Protein AF-A0A931PQI3-F1 (afdb_monomer_lite)

Secondary structure (DSSP, 8-state):
-PPP----------S--HHHHHHHHHHHHHHHHHHHHHHHHTTPPSSHHHHHHHHHHHHHHHHHHHHHHHHHHHHHHHHTTS--

Sequence (84 aa):
MKKAIVTTVGTTLQPTNDFLERSFGELREECTQVLELLTQLRNLPEGDERDTFEGKLYASLSHLQLEAKDILKEWDRLTDRLPD

Structure (mmCIF, N/CA/C/O backbone):
data_AF-A0A931PQI3-F1
#
_entry.id   AF-A0A931PQI3-F1
#
loop_
_atom_site.group_PDB
_atom_site.id
_atom_site.type_symbol
_atom_site.label_atom_id
_atom_site.label_alt_id
_atom_site.label_comp_id
_atom_site.label_asym_id
_atom_site.label_entity_id
_atom_site.label_seq_id
_atom_site.pdbx_PDB_ins_code
_atom_site.Cartn_x
_atom_site.Cartn_y
_atom_site.Cartn_z
_atom_site.occupancy
_atom_site.B_iso_or_equiv
_atom_site.auth_seq_id
_atom_site.auth_comp_id
_atom_site.auth_asym_id
_atom_site.auth_atom_id
_atom_site.pdbx_PDB_model_num
ATOM 1 N N . MET A 1 1 ? 32.452 -2.079 -49.497 1.00 39.16 1 MET A N 1
ATOM 2 C CA . MET A 1 1 ? 31.332 -2.122 -48.529 1.00 39.16 1 MET A CA 1
ATOM 3 C C . MET A 1 1 ? 31.828 -2.831 -47.276 1.00 39.16 1 MET A C 1
ATOM 5 O O . MET A 1 1 ? 32.176 -4.000 -47.366 1.00 39.16 1 MET A O 1
ATOM 9 N N . LYS A 1 2 ? 31.981 -2.125 -46.149 1.00 38.00 2 LYS A N 1
ATOM 10 C CA . LYS A 1 2 ? 32.396 -2.733 -44.875 1.00 38.00 2 LYS A CA 1
ATOM 11 C C . LYS A 1 2 ? 31.137 -3.228 -44.159 1.00 38.00 2 LYS A C 1
ATOM 13 O O . LYS A 1 2 ? 30.263 -2.422 -43.861 1.00 38.00 2 LYS A O 1
ATOM 18 N N . LYS A 1 3 ? 31.025 -4.544 -43.948 1.00 38.53 3 LYS A N 1
ATOM 19 C CA . LYS A 1 3 ? 29.973 -5.151 -43.120 1.00 38.53 3 LYS A CA 1
ATOM 20 C C . LYS A 1 3 ? 30.145 -4.645 -41.688 1.00 38.53 3 LYS A C 1
ATOM 22 O O . LYS A 1 3 ? 31.215 -4.824 -41.111 1.00 38.53 3 LYS A O 1
ATOM 27 N N . ALA A 1 4 ? 29.110 -4.016 -41.141 1.00 38.88 4 ALA A N 1
ATOM 28 C CA . ALA A 1 4 ? 29.039 -3.746 -39.715 1.00 38.88 4 ALA A CA 1
ATOM 29 C C . ALA A 1 4 ? 28.930 -5.091 -38.986 1.00 38.88 4 ALA A C 1
ATOM 31 O O . ALA A 1 4 ? 28.011 -5.870 -39.240 1.00 38.88 4 ALA A O 1
ATOM 32 N N . ILE A 1 5 ? 29.906 -5.380 -38.131 1.00 43.12 5 ILE A N 1
ATOM 33 C CA . ILE A 1 5 ? 29.818 -6.462 -37.158 1.00 43.12 5 ILE A CA 1
ATOM 34 C C . ILE A 1 5 ? 28.980 -5.888 -36.019 1.00 43.12 5 ILE A C 1
ATOM 36 O O . ILE A 1 5 ? 29.450 -5.026 -35.279 1.00 43.12 5 ILE A O 1
ATOM 40 N N . VAL A 1 6 ? 27.717 -6.302 -35.935 1.00 40.44 6 VAL A N 1
ATOM 41 C CA . VAL A 1 6 ? 26.894 -6.042 -34.754 1.00 40.44 6 VAL A CA 1
ATOM 42 C C . VAL A 1 6 ? 27.363 -7.030 -33.700 1.00 40.44 6 VAL A C 1
ATOM 44 O O . VAL A 1 6 ? 26.967 -8.192 -33.693 1.00 40.44 6 VAL A O 1
ATOM 47 N N . THR A 1 7 ? 28.297 -6.589 -32.866 1.00 37.59 7 THR A N 1
ATOM 48 C CA . THR A 1 7 ? 28.689 -7.335 -31.678 1.00 37.59 7 THR A CA 1
ATOM 49 C C . THR A 1 7 ? 27.558 -7.178 -30.670 1.00 37.59 7 THR A C 1
ATOM 51 O O . THR A 1 7 ? 27.473 -6.160 -29.985 1.00 37.59 7 THR A O 1
ATOM 54 N N . THR A 1 8 ? 26.665 -8.163 -30.593 1.00 49.81 8 THR A N 1
ATOM 55 C CA . THR A 1 8 ? 25.727 -8.324 -29.478 1.00 49.81 8 THR A CA 1
ATOM 56 C C . THR A 1 8 ? 26.551 -8.690 -28.245 1.00 49.81 8 THR A C 1
ATOM 58 O O . THR A 1 8 ? 26.738 -9.854 -27.903 1.00 49.81 8 THR A O 1
ATOM 61 N N . VAL A 1 9 ? 27.155 -7.678 -27.621 1.00 44.16 9 VAL A N 1
ATOM 62 C CA . VAL A 1 9 ? 27.754 -7.819 -26.296 1.00 44.16 9 VAL A CA 1
ATOM 63 C C . VAL A 1 9 ? 26.583 -8.010 -25.347 1.00 44.16 9 VAL A C 1
ATOM 65 O O . VAL A 1 9 ? 25.751 -7.109 -25.222 1.00 44.16 9 VAL A O 1
ATOM 68 N N . GLY A 1 10 ? 26.502 -9.205 -24.753 1.00 54.59 10 GLY A N 1
ATOM 69 C CA . GLY A 1 10 ? 25.497 -9.583 -23.766 1.00 54.59 10 GLY A CA 1
ATOM 70 C C . GLY A 1 10 ? 25.342 -8.472 -22.741 1.00 54.59 10 GLY A C 1
ATOM 71 O O . GLY A 1 10 ? 26.211 -8.246 -21.902 1.00 54.59 10 GLY A O 1
ATOM 72 N N . THR A 1 11 ? 24.262 -7.720 -22.886 1.00 51.69 11 THR A N 1
ATOM 73 C CA . THR A 1 11 ? 23.910 -6.632 -21.994 1.00 51.69 11 THR A CA 1
ATOM 74 C C . THR A 1 11 ? 23.199 -7.319 -20.854 1.00 51.69 11 THR A C 1
ATOM 76 O O . THR A 1 11 ? 22.069 -7.770 -21.013 1.00 51.69 11 THR A O 1
ATOM 79 N N . THR A 1 12 ? 23.887 -7.494 -19.727 1.00 51.09 12 THR A N 1
ATOM 80 C CA . THR A 1 12 ? 23.220 -7.847 -18.477 1.00 51.09 12 THR A CA 1
ATOM 81 C C . THR A 1 12 ? 22.164 -6.776 -18.254 1.00 51.09 12 THR A C 1
ATOM 83 O O . THR A 1 12 ? 22.493 -5.636 -17.925 1.00 51.09 12 THR A O 1
ATOM 86 N N . LEU A 1 13 ? 20.913 -7.102 -18.559 1.00 54.25 13 LEU A N 1
ATOM 87 C CA . LEU A 1 13 ? 19.812 -6.180 -18.386 1.00 54.25 13 LEU A CA 1
ATOM 88 C C . LEU A 1 13 ? 19.709 -5.878 -16.904 1.00 54.25 13 LEU A C 1
ATOM 90 O O . LEU A 1 13 ? 19.565 -6.792 -16.094 1.00 54.25 13 LEU A O 1
ATOM 94 N N . GLN A 1 14 ? 19.833 -4.601 -16.552 1.00 61.19 14 GLN A N 1
ATOM 95 C CA . GLN A 1 14 ? 19.429 -4.173 -15.227 1.00 61.19 14 GLN A CA 1
ATOM 96 C C . GLN A 1 14 ? 17.911 -4.348 -15.174 1.00 61.19 14 GLN A C 1
ATOM 98 O O . GLN A 1 14 ? 17.210 -3.699 -15.952 1.00 61.19 14 GLN A O 1
ATOM 103 N N . PRO A 1 15 ? 17.386 -5.243 -14.318 1.00 66.69 15 PRO A N 1
ATOM 104 C CA . PRO A 1 15 ? 15.961 -5.565 -14.275 1.00 66.69 15 PRO A CA 1
ATOM 105 C C . PRO A 1 15 ? 15.152 -4.451 -13.592 1.00 66.69 15 PRO A C 1
ATOM 107 O O . PRO A 1 15 ? 14.092 -4.700 -13.034 1.00 66.69 15 PRO A O 1
ATOM 110 N N . THR A 1 16 ? 15.696 -3.238 -13.542 1.00 75.69 16 THR A N 1
ATOM 111 C CA . THR A 1 16 ? 15.158 -2.108 -12.804 1.00 75.69 16 THR A CA 1
ATOM 112 C C . THR A 1 16 ? 15.790 -0.810 -13.309 1.00 75.69 16 THR A C 1
ATOM 114 O O . THR A 1 16 ? 16.787 -0.820 -14.034 1.00 75.69 16 THR A O 1
ATOM 117 N N . ASN A 1 17 ? 15.194 0.310 -12.930 1.00 86.00 17 ASN A N 1
ATOM 118 C CA . ASN A 1 17 ? 15.718 1.657 -13.101 1.00 86.00 17 ASN A CA 1
ATOM 119 C C . ASN A 1 17 ? 15.437 2.457 -11.817 1.00 86.00 17 ASN A C 1
ATOM 121 O O . ASN A 1 17 ? 14.676 1.996 -10.966 1.00 86.00 17 ASN A O 1
ATOM 125 N N . ASP A 1 18 ? 16.007 3.656 -11.687 1.00 90.50 18 ASP A N 1
ATOM 126 C CA . ASP A 1 18 ? 15.837 4.497 -10.490 1.00 90.50 18 ASP A CA 1
ATOM 127 C C . ASP A 1 18 ? 14.362 4.714 -10.109 1.00 90.50 18 ASP A C 1
ATOM 129 O O . ASP A 1 18 ? 14.023 4.788 -8.928 1.00 90.50 18 ASP A O 1
ATOM 133 N N . PHE A 1 19 ? 13.472 4.802 -11.108 1.00 90.50 19 PHE A N 1
ATOM 134 C CA . PHE A 1 19 ? 12.037 4.929 -10.872 1.00 90.50 19 PHE A CA 1
ATOM 135 C C . PHE A 1 19 ? 11.479 3.676 -10.195 1.00 90.50 19 PHE A C 1
ATOM 137 O O . PHE A 1 19 ? 10.866 3.793 -9.140 1.00 90.50 19 PHE A O 1
ATOM 144 N N . LEU A 1 20 ? 11.720 2.489 -10.756 1.00 91.38 20 LEU A N 1
ATOM 145 C CA . LEU A 1 20 ? 11.232 1.231 -10.193 1.00 91.38 20 LEU A CA 1
ATOM 146 C C . LEU A 1 20 ? 11.836 0.940 -8.822 1.00 91.38 20 LEU A C 1
ATOM 148 O O . LEU A 1 20 ? 11.104 0.528 -7.929 1.00 91.38 20 LEU A O 1
ATOM 152 N N . GLU A 1 21 ? 13.133 1.179 -8.618 1.00 92.69 21 GLU A N 1
ATOM 153 C CA . GLU A 1 21 ? 13.764 0.968 -7.309 1.00 92.69 21 GLU A CA 1
ATOM 154 C C . GLU A 1 21 ? 13.109 1.828 -6.226 1.00 92.69 21 GLU A C 1
ATOM 156 O O . GLU A 1 21 ? 12.751 1.323 -5.158 1.00 92.69 21 GLU A O 1
ATOM 161 N N . ARG A 1 22 ? 12.896 3.115 -6.521 1.00 94.19 22 ARG A N 1
ATOM 162 C CA . ARG A 1 22 ? 12.206 4.027 -5.608 1.00 94.19 22 ARG A CA 1
ATOM 163 C C . ARG A 1 22 ? 10.754 3.608 -5.395 1.00 94.19 22 ARG A C 1
ATOM 165 O O . ARG A 1 22 ? 10.335 3.477 -4.249 1.00 9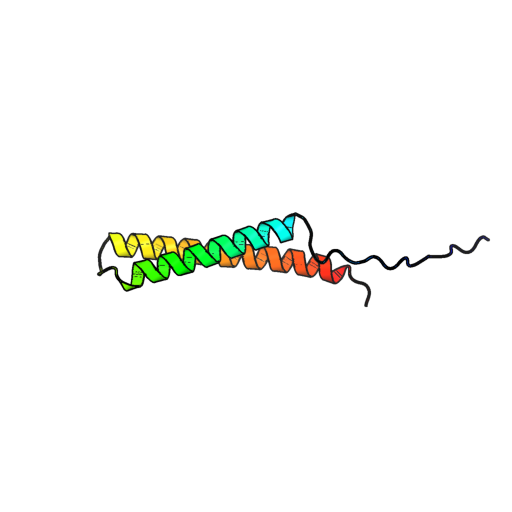4.19 22 ARG A O 1
ATOM 172 N N . SER A 1 23 ? 10.009 3.361 -6.469 1.00 93.62 23 SER A N 1
ATOM 173 C CA . SER A 1 23 ? 8.585 3.029 -6.388 1.00 93.62 23 SER A CA 1
ATOM 174 C C . SER A 1 23 ? 8.338 1.687 -5.696 1.00 93.62 23 SER A C 1
ATOM 176 O O . SER A 1 23 ? 7.364 1.554 -4.966 1.00 93.62 23 SER A O 1
ATOM 178 N N . PHE A 1 24 ? 9.231 0.698 -5.812 1.00 93.56 24 PHE A N 1
ATOM 179 C CA . PHE A 1 24 ? 9.151 -0.516 -4.990 1.00 93.56 24 PHE A CA 1
ATOM 180 C C . PHE A 1 24 ? 9.426 -0.243 -3.504 1.00 93.56 24 PHE A C 1
ATOM 182 O O . PHE A 1 24 ? 8.829 -0.895 -2.644 1.00 93.56 24 PHE A O 1
ATOM 189 N N . GLY A 1 25 ? 10.299 0.718 -3.189 1.00 94.38 25 GLY A N 1
ATOM 190 C CA . GLY A 1 25 ? 10.485 1.220 -1.828 1.00 94.38 25 GLY A CA 1
ATOM 191 C C . GLY A 1 25 ? 9.202 1.832 -1.262 1.00 94.38 25 GLY A C 1
ATOM 192 O O . GLY A 1 25 ? 8.754 1.416 -0.194 1.00 94.38 25 GLY A O 1
ATOM 193 N N . GLU A 1 26 ? 8.580 2.736 -2.020 1.00 94.38 26 GLU A N 1
ATOM 194 C CA . GLU A 1 26 ? 7.304 3.384 -1.680 1.00 94.38 26 GLU A CA 1
ATOM 195 C C . GLU A 1 26 ? 6.173 2.348 -1.536 1.00 94.38 26 GLU A C 1
ATOM 197 O O . GLU A 1 26 ? 5.457 2.340 -0.537 1.00 94.38 26 GLU A O 1
ATOM 202 N N . LEU A 1 27 ? 6.076 1.380 -2.456 1.00 95.12 27 LEU A N 1
ATOM 203 C CA . LEU A 1 27 ? 5.097 0.288 -2.399 1.00 95.12 27 LEU A CA 1
ATOM 204 C C . LEU A 1 27 ? 5.240 -0.549 -1.118 1.00 95.12 27 LEU A C 1
ATOM 206 O O . LEU A 1 27 ? 4.242 -0.937 -0.508 1.00 95.12 27 LEU A O 1
ATOM 210 N N . ARG A 1 28 ? 6.477 -0.838 -0.696 1.00 96.88 28 ARG A N 1
ATOM 211 C CA . ARG A 1 28 ? 6.755 -1.575 0.547 1.00 96.88 28 ARG A CA 1
ATOM 212 C C . ARG A 1 28 ? 6.323 -0.773 1.773 1.00 96.88 28 ARG A C 1
ATOM 214 O O . ARG A 1 28 ? 5.760 -1.348 2.708 1.00 96.88 28 ARG A O 1
ATOM 221 N N . GLU A 1 29 ? 6.621 0.520 1.792 1.00 96.44 29 GLU A N 1
ATOM 222 C CA . GLU A 1 29 ? 6.238 1.421 2.882 1.00 96.44 29 GLU A CA 1
ATOM 223 C C . GLU A 1 29 ? 4.715 1.512 2.997 1.00 96.44 29 GLU A C 1
ATOM 225 O O . GLU A 1 29 ? 4.172 1.277 4.076 1.00 96.44 29 GLU A O 1
ATOM 230 N N . GLU A 1 30 ? 4.016 1.685 1.877 1.00 97.19 30 GLU A N 1
ATOM 231 C CA . GLU A 1 30 ? 2.556 1.774 1.868 1.00 97.19 30 GLU A CA 1
ATOM 232 C C . GLU A 1 30 ? 1.888 0.445 2.265 1.00 97.19 30 GLU A C 1
ATOM 234 O O . GLU A 1 30 ? 0.940 0.422 3.052 1.00 97.19 30 GLU A O 1
ATOM 239 N N . CYS A 1 31 ? 2.427 -0.700 1.820 1.00 98.06 31 CYS A N 1
ATOM 240 C CA . CYS A 1 31 ? 1.986 -2.015 2.307 1.00 98.06 31 CYS A CA 1
ATOM 241 C C . CYS A 1 31 ? 2.131 -2.141 3.832 1.00 98.06 31 CYS A C 1
ATOM 243 O O . CYS A 1 31 ? 1.259 -2.705 4.496 1.00 98.06 31 CYS A O 1
ATOM 245 N N . THR A 1 32 ? 3.229 -1.625 4.390 1.00 98.25 32 THR A N 1
ATOM 246 C CA . THR A 1 32 ? 3.478 -1.649 5.838 1.00 98.25 32 THR A CA 1
ATOM 247 C C . THR A 1 32 ? 2.445 -0.792 6.567 1.00 98.25 32 THR A C 1
ATOM 249 O O . THR A 1 32 ? 1.799 -1.277 7.497 1.00 98.25 32 THR A O 1
ATOM 252 N N . GLN A 1 33 ? 2.196 0.423 6.074 1.00 97.81 33 GLN A N 1
ATOM 253 C CA . GLN A 1 33 ? 1.190 1.337 6.611 1.00 97.81 33 GLN A CA 1
ATOM 254 C C . GLN A 1 33 ? -0.214 0.708 6.628 1.00 97.81 33 GLN A C 1
ATOM 256 O O . GLN A 1 33 ? -0.912 0.767 7.642 1.00 97.81 33 GLN A O 1
ATOM 261 N N . VAL A 1 34 ? -0.624 0.040 5.543 1.00 98.44 34 VAL A N 1
ATOM 262 C CA . VAL A 1 34 ? -1.906 -0.685 5.474 1.00 98.44 34 VAL A CA 1
ATOM 263 C C . VAL A 1 34 ? -2.009 -1.749 6.572 1.00 98.44 34 VAL A C 1
ATOM 265 O O . VAL A 1 34 ? -3.034 -1.844 7.252 1.00 98.44 34 VAL A O 1
ATOM 268 N N . LEU A 1 35 ? -0.957 -2.546 6.780 1.00 98.38 35 LEU A N 1
ATOM 269 C CA . LEU A 1 35 ? -0.945 -3.598 7.803 1.00 98.38 35 LEU A CA 1
ATOM 270 C C . LEU A 1 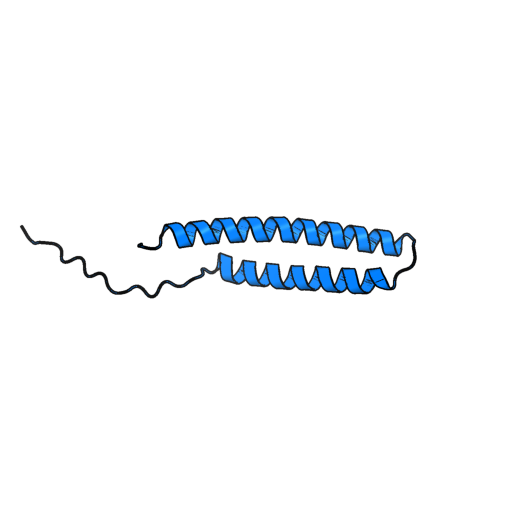35 ? -0.997 -3.028 9.228 1.00 98.38 35 LEU A C 1
ATOM 272 O O . LEU A 1 35 ? -1.683 -3.585 10.094 1.00 98.38 35 LEU A O 1
ATOM 276 N N . GLU A 1 36 ? -0.318 -1.911 9.476 1.00 98.06 36 GLU A N 1
ATOM 277 C CA . GLU A 1 36 ? -0.359 -1.207 10.758 1.00 98.06 36 GLU A CA 1
ATOM 278 C C . GLU A 1 36 ? -1.747 -0.623 11.043 1.00 98.06 36 GLU A C 1
ATOM 280 O O . GLU A 1 36 ? -2.269 -0.797 12.148 1.00 98.06 36 GLU A O 1
ATOM 285 N N . LEU A 1 37 ? -2.384 0.004 10.049 1.00 98.38 37 LEU A N 1
ATOM 286 C CA . LEU A 1 37 ? -3.748 0.532 10.160 1.00 98.38 37 LEU A CA 1
ATOM 287 C C . LEU A 1 37 ? -4.757 -0.585 10.445 1.00 98.38 37 LEU A C 1
ATOM 289 O O . LEU A 1 37 ? -5.581 -0.457 11.349 1.00 98.38 37 LEU A O 1
ATOM 293 N N . LEU A 1 38 ? -4.656 -1.718 9.741 1.00 98.25 38 LEU A N 1
ATOM 294 C CA . LEU A 1 38 ? -5.492 -2.893 10.002 1.00 98.25 38 LEU A CA 1
ATOM 295 C C . LEU A 1 38 ? -5.292 -3.442 11.419 1.00 98.25 38 LEU A C 1
ATOM 297 O O . LEU A 1 38 ? -6.256 -3.853 12.063 1.00 98.25 38 LEU A O 1
ATOM 301 N N . THR A 1 39 ? -4.054 -3.456 11.913 1.00 97.75 39 THR A N 1
ATOM 302 C CA . THR A 1 39 ? -3.746 -3.913 13.275 1.00 97.75 39 THR A CA 1
ATOM 303 C C . THR A 1 39 ? -4.369 -2.995 14.325 1.00 97.75 39 THR A C 1
ATOM 305 O O . THR A 1 39 ? -4.944 -3.485 15.298 1.00 97.75 39 THR A O 1
ATOM 308 N N . GLN A 1 40 ? -4.318 -1.679 14.111 1.00 96.94 40 GLN A N 1
ATOM 309 C CA . GLN A 1 40 ? -4.950 -0.693 14.990 1.00 96.94 40 GLN A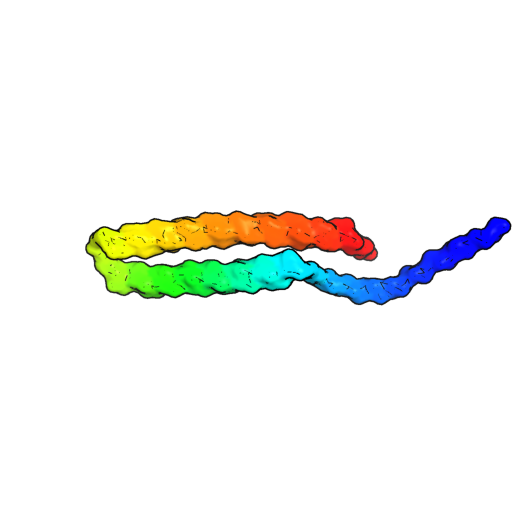 CA 1
ATOM 310 C C . GLN A 1 40 ? -6.479 -0.842 14.976 1.00 96.94 40 GLN A C 1
ATOM 312 O O . GLN A 1 40 ? -7.095 -1.007 16.030 1.00 96.94 40 GLN A O 1
ATOM 317 N N . LEU A 1 41 ? -7.086 -0.905 13.787 1.00 98.06 41 LEU A N 1
ATOM 318 C CA . LEU A 1 41 ? -8.539 -1.011 13.603 1.00 98.06 41 LEU A CA 1
ATOM 319 C C . LEU A 1 41 ? -9.171 -2.258 14.234 1.00 98.06 41 LEU A C 1
ATOM 321 O O . LEU A 1 41 ? -10.340 -2.224 14.619 1.00 98.06 41 LEU A O 1
ATOM 325 N N . ARG A 1 42 ? -8.426 -3.363 14.367 1.00 96.81 42 ARG A N 1
ATOM 326 C CA . ARG A 1 42 ? -8.922 -4.586 15.028 1.00 96.81 42 ARG A CA 1
ATOM 327 C C . ARG A 1 42 ? -9.242 -4.390 16.508 1.00 96.81 42 ARG A C 1
ATOM 329 O O . ARG A 1 42 ? -10.077 -5.119 17.030 1.00 96.81 42 ARG A O 1
ATOM 336 N N . ASN A 1 43 ? -8.577 -3.445 17.168 1.00 94.31 43 ASN A N 1
ATOM 337 C CA . ASN A 1 43 ? -8.711 -3.218 18.608 1.00 94.31 43 ASN A CA 1
ATOM 338 C C . ASN A 1 43 ? -9.512 -1.949 18.941 1.00 94.31 43 ASN A C 1
ATOM 340 O O . ASN A 1 43 ? -9.793 -1.699 20.110 1.00 94.31 43 ASN A O 1
ATOM 344 N N . LEU A 1 44 ? -9.867 -1.154 17.928 1.00 96.31 44 LEU A N 1
ATOM 345 C CA . LEU A 1 44 ? -10.607 0.094 18.086 1.00 96.31 44 LEU A CA 1
ATOM 346 C C . LEU A 1 44 ? -12.122 -0.173 18.135 1.00 96.31 44 LEU A C 1
ATOM 348 O O . LEU A 1 44 ? -12.659 -0.755 17.184 1.00 96.31 44 LEU A O 1
ATOM 352 N N . PRO A 1 45 ? -12.830 0.249 19.202 1.00 97.31 45 PRO A N 1
ATOM 353 C CA . PRO A 1 45 ? -14.289 0.221 19.222 1.00 97.31 45 PRO A CA 1
ATOM 354 C C . PRO A 1 45 ? -14.865 1.199 18.190 1.00 97.31 45 PRO A C 1
ATOM 356 O O . PRO A 1 45 ? -14.154 2.044 17.652 1.00 97.31 45 PRO A O 1
ATOM 359 N N . GLU A 1 46 ? -16.160 1.085 17.908 1.00 96.94 46 GLU A N 1
ATOM 360 C CA . GLU A 1 46 ? -16.869 2.046 17.057 1.00 96.94 46 GLU A CA 1
ATOM 361 C C . GLU A 1 46 ? -16.800 3.471 17.635 1.00 96.94 46 GLU A C 1
ATOM 363 O O . GLU A 1 46 ? -16.869 3.660 18.853 1.00 96.94 46 GLU A O 1
ATOM 368 N N . GLY A 1 47 ? -16.667 4.468 16.755 1.00 97.62 47 GLY A N 1
ATOM 369 C CA . GLY A 1 47 ? -16.616 5.888 17.107 1.00 97.62 47 GLY A CA 1
ATOM 370 C C . GLY A 1 47 ? -15.685 6.699 16.202 1.00 97.62 47 GLY A C 1
ATOM 371 O O . GLY A 1 47 ? -14.977 6.148 15.363 1.00 97.62 47 GLY A O 1
ATOM 372 N N . ASP A 1 48 ? -15.643 8.013 16.422 1.00 98.12 48 ASP A N 1
ATOM 373 C CA . ASP A 1 48 ? -14.941 8.985 15.565 1.00 98.12 48 ASP A CA 1
ATOM 374 C C . ASP A 1 48 ? -13.453 8.658 15.320 1.00 98.12 48 ASP A C 1
ATOM 376 O O . ASP A 1 48 ? -12.896 8.921 14.247 1.00 98.12 48 ASP A O 1
ATOM 380 N N . GLU A 1 49 ? -12.779 8.077 16.317 1.00 97.44 49 GLU A N 1
ATOM 381 C CA . GLU A 1 49 ? -11.384 7.652 16.179 1.00 97.44 49 GLU A CA 1
ATOM 382 C C . GLU A 1 49 ? -11.255 6.507 15.170 1.00 97.44 49 GLU A C 1
ATOM 384 O O . GLU A 1 49 ? -10.400 6.553 14.284 1.00 97.44 49 GLU A O 1
ATOM 389 N N . ARG A 1 50 ? -12.142 5.510 15.250 1.00 98.19 50 ARG A N 1
ATOM 390 C CA . ARG A 1 50 ? -12.181 4.402 14.298 1.00 98.19 50 ARG A CA 1
ATOM 391 C C . ARG A 1 50 ? -12.460 4.910 12.888 1.00 98.19 50 ARG A C 1
ATOM 393 O O . ARG A 1 50 ? -11.696 4.565 11.991 1.00 98.19 50 ARG A O 1
ATOM 400 N N . ASP A 1 51 ? -13.447 5.786 12.710 1.00 98.31 51 ASP A N 1
ATOM 401 C CA . ASP A 1 51 ? -13.780 6.385 11.409 1.00 98.31 51 ASP A CA 1
ATOM 402 C C . ASP A 1 51 ? -12.570 7.102 10.791 1.00 98.31 51 ASP A C 1
ATOM 404 O O . ASP A 1 51 ? -12.289 6.988 9.595 1.00 98.31 51 ASP A O 1
ATOM 408 N N . THR A 1 52 ? -11.784 7.790 11.623 1.00 98.19 52 THR A N 1
ATOM 409 C CA . THR A 1 52 ? -10.536 8.433 11.194 1.00 98.19 52 THR A CA 1
ATOM 410 C C . THR A 1 52 ? -9.518 7.410 10.683 1.00 98.19 52 THR A C 1
ATOM 412 O O . THR A 1 52 ? -8.880 7.627 9.650 1.00 98.19 52 THR A O 1
ATOM 415 N N . PHE A 1 53 ? -9.341 6.290 11.387 1.00 98.31 53 PHE A N 1
ATOM 416 C CA . PHE A 1 53 ? -8.435 5.221 10.965 1.00 98.31 53 PHE A CA 1
ATOM 417 C C . PHE A 1 53 ? -8.934 4.472 9.725 1.00 98.31 53 PHE A C 1
ATOM 419 O O . PHE A 1 53 ? -8.123 4.122 8.868 1.00 98.31 53 PHE A O 1
ATOM 426 N N . GLU A 1 54 ? -10.243 4.277 9.582 1.00 98.44 54 GLU A N 1
ATOM 427 C CA . GLU A 1 54 ? -10.850 3.686 8.386 1.00 98.44 54 GLU A CA 1
ATOM 428 C C . GLU A 1 54 ? -10.665 4.601 7.167 1.00 98.44 54 GLU A C 1
ATOM 430 O O . GLU A 1 54 ? -10.278 4.129 6.096 1.00 98.44 54 GLU A O 1
ATOM 435 N N . GLY A 1 55 ? -10.814 5.918 7.339 1.00 98.50 55 GLY A N 1
ATOM 436 C CA . GLY A 1 55 ? -10.503 6.904 6.302 1.00 98.50 55 GLY A CA 1
ATOM 437 C C . GLY A 1 55 ? -9.030 6.882 5.881 1.00 98.50 55 GLY A C 1
ATOM 438 O O . GLY A 1 55 ? -8.725 6.902 4.686 1.00 98.50 55 GLY A O 1
ATOM 439 N N . LYS A 1 56 ? -8.104 6.770 6.844 1.00 98.50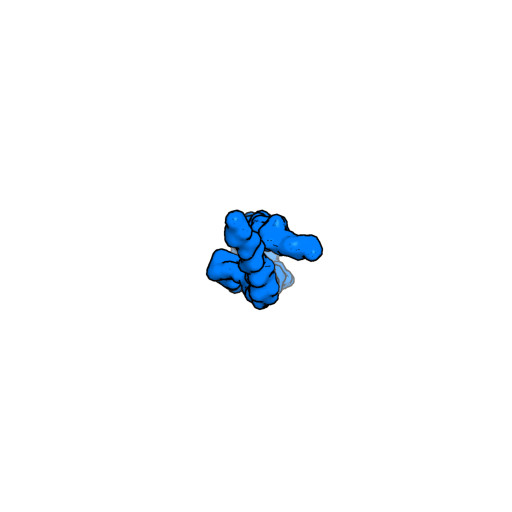 56 LYS A N 1
ATOM 440 C CA . LYS A 1 56 ? -6.668 6.597 6.556 1.00 98.50 56 LYS A CA 1
ATOM 441 C C . LYS A 1 56 ? -6.397 5.301 5.798 1.00 98.50 56 LYS A C 1
ATOM 443 O O . LYS A 1 56 ? -5.662 5.324 4.819 1.00 98.50 56 LYS A O 1
ATOM 448 N N . LEU A 1 57 ? -7.015 4.191 6.207 1.00 98.69 57 LEU A N 1
ATOM 449 C CA . LEU A 1 57 ? -6.869 2.905 5.524 1.00 98.69 57 LEU A CA 1
ATOM 450 C C . LEU A 1 57 ? -7.357 2.990 4.078 1.00 98.69 57 LEU A C 1
ATOM 452 O O . LEU A 1 57 ? -6.677 2.513 3.173 1.00 98.69 57 LEU A O 1
ATOM 456 N N . TYR A 1 58 ? -8.505 3.626 3.851 1.00 98.44 58 TYR A N 1
ATOM 457 C CA . TYR A 1 58 ? -9.029 3.835 2.508 1.00 98.44 58 TYR A CA 1
ATOM 458 C C . TYR A 1 58 ? -8.076 4.665 1.636 1.00 98.44 58 TYR A C 1
ATOM 460 O O . TYR A 1 58 ? -7.822 4.305 0.483 1.00 98.44 58 TYR A O 1
ATOM 468 N N . ALA A 1 59 ? -7.519 5.750 2.183 1.00 98.25 59 ALA A N 1
ATOM 469 C CA . ALA A 1 59 ? -6.537 6.572 1.483 1.00 98.25 59 ALA A CA 1
ATOM 470 C C . ALA A 1 59 ? -5.277 5.765 1.127 1.00 98.25 59 ALA A C 1
ATOM 472 O O . ALA A 1 59 ? -4.867 5.775 -0.032 1.00 98.25 59 ALA A O 1
ATOM 473 N N . SER A 1 60 ? -4.738 5.001 2.081 1.00 98.19 60 SER A N 1
ATOM 474 C CA . SER A 1 60 ? -3.572 4.137 1.879 1.00 98.19 60 SER A CA 1
ATOM 475 C C . SER A 1 60 ? -3.795 3.063 0.813 1.00 98.19 60 SER A C 1
ATOM 477 O O . SER A 1 60 ? -2.983 2.889 -0.091 1.00 98.19 60 SER A O 1
ATOM 479 N N . LEU A 1 61 ? -4.940 2.374 0.845 1.00 98.38 61 LEU A N 1
ATOM 480 C CA . LEU A 1 61 ? -5.293 1.383 -0.178 1.00 98.38 61 LEU A CA 1
ATOM 481 C C . LEU A 1 61 ? -5.446 2.013 -1.568 1.00 98.38 61 LEU A C 1
ATOM 483 O O . LEU A 1 61 ? -5.033 1.421 -2.566 1.00 98.38 61 LEU A O 1
ATOM 487 N N . SER A 1 62 ? -6.020 3.216 -1.634 1.00 97.88 62 SER A N 1
ATOM 488 C CA . SER A 1 62 ? -6.162 3.960 -2.889 1.00 97.88 62 SER A CA 1
ATOM 489 C C . SER A 1 62 ? -4.802 4.379 -3.447 1.00 97.88 62 SER A C 1
ATOM 491 O O . SER A 1 62 ? -4.569 4.267 -4.650 1.00 97.88 62 SER A O 1
ATOM 493 N N . HIS A 1 63 ? -3.886 4.831 -2.586 1.00 95.69 63 HIS A N 1
ATOM 494 C CA . HIS A 1 63 ? -2.523 5.181 -2.983 1.00 95.69 63 HIS A CA 1
ATOM 495 C C . HIS A 1 63 ? -1.761 3.944 -3.469 1.00 95.69 63 HIS A C 1
ATOM 497 O O . HIS A 1 63 ? -1.248 3.955 -4.586 1.00 95.69 63 HIS A O 1
ATOM 503 N N . LEU A 1 64 ? -1.813 2.838 -2.722 1.00 96.19 64 LEU A N 1
ATOM 504 C CA . LEU A 1 64 ? -1.203 1.564 -3.107 1.00 96.19 64 LEU A CA 1
ATOM 505 C C . LEU A 1 64 ? -1.677 1.080 -4.488 1.00 96.19 64 LEU A C 1
ATOM 507 O O . LEU A 1 64 ? -0.881 0.592 -5.290 1.00 96.19 64 LEU A O 1
ATOM 511 N N . GLN A 1 65 ? -2.971 1.237 -4.787 1.00 97.19 65 GLN A N 1
ATOM 512 C CA . GLN A 1 65 ? -3.534 0.901 -6.095 1.00 97.19 65 GLN A CA 1
ATOM 513 C C . GLN A 1 65 ? -2.912 1.734 -7.228 1.00 97.19 65 GLN A C 1
ATOM 515 O O . GLN A 1 65 ? -2.647 1.197 -8.308 1.00 97.19 65 GLN A O 1
ATOM 520 N N . LEU A 1 66 ? -2.715 3.037 -7.008 1.00 94.56 66 LEU A N 1
ATOM 521 C CA . LEU A 1 66 ? -2.115 3.935 -7.995 1.00 94.56 66 LEU A CA 1
ATOM 522 C C . LEU A 1 66 ? -0.633 3.609 -8.212 1.00 94.56 66 LEU A C 1
ATOM 524 O O . LEU A 1 66 ? -0.227 3.436 -9.360 1.00 94.56 66 LEU A O 1
ATOM 528 N N . GLU A 1 67 ? 0.133 3.422 -7.136 1.00 93.44 67 GLU A N 1
ATOM 529 C CA . GLU A 1 67 ? 1.558 3.069 -7.215 1.00 93.44 67 GLU A CA 1
ATOM 530 C C . GLU A 1 67 ? 1.772 1.748 -7.951 1.00 93.44 67 GLU A C 1
ATOM 532 O O . GLU A 1 67 ? 2.560 1.668 -8.893 1.00 93.44 67 GLU A O 1
ATOM 537 N N . ALA A 1 68 ? 1.010 0.707 -7.598 1.00 95.81 68 ALA A N 1
ATOM 538 C CA . ALA A 1 68 ? 1.108 -0.588 -8.264 1.00 95.81 68 ALA A CA 1
ATOM 539 C C . ALA A 1 68 ? 0.841 -0.483 -9.775 1.00 95.81 68 ALA A C 1
ATOM 541 O O . ALA A 1 68 ? 1.496 -1.153 -10.575 1.00 95.81 68 ALA A O 1
ATOM 542 N N . LYS A 1 69 ? -0.099 0.378 -10.184 1.00 96.12 69 LYS A N 1
ATOM 543 C CA . LYS A 1 69 ? -0.406 0.615 -11.598 1.00 96.12 69 LYS A CA 1
ATOM 544 C C . LYS A 1 69 ? 0.750 1.300 -12.330 1.00 96.12 69 LYS A C 1
ATOM 546 O O . LYS A 1 69 ? 1.056 0.915 -13.460 1.00 96.12 69 LYS A O 1
ATOM 551 N N . ASP A 1 70 ? 1.372 2.301 -11.718 1.00 92.88 70 ASP A N 1
ATOM 552 C CA . ASP A 1 70 ? 2.484 3.028 -12.333 1.00 92.88 70 ASP A CA 1
ATOM 553 C C . ASP A 1 70 ? 3.757 2.176 -12.401 1.00 92.88 70 ASP A C 1
ATOM 555 O O . ASP A 1 70 ? 4.440 2.177 -13.429 1.00 92.88 70 ASP A O 1
ATOM 559 N N . ILE A 1 71 ? 4.012 1.362 -11.374 1.00 94.00 71 ILE A N 1
ATOM 560 C CA . ILE A 1 71 ? 5.077 0.351 -11.366 1.00 94.00 71 ILE A CA 1
ATOM 561 C C . ILE A 1 71 ? 4.885 -0.644 -12.508 1.00 94.00 71 ILE A C 1
ATOM 563 O O . ILE A 1 71 ? 5.815 -0.855 -13.282 1.00 94.00 71 ILE A O 1
ATOM 567 N N . LEU A 1 72 ? 3.687 -1.225 -12.658 1.00 94.44 72 LEU A N 1
ATOM 568 C CA . LEU A 1 72 ? 3.401 -2.174 -13.742 1.00 94.44 72 LEU A CA 1
ATOM 569 C C . LEU A 1 72 ? 3.627 -1.545 -15.115 1.00 94.44 72 LEU A C 1
ATOM 571 O O . LEU A 1 72 ? 4.267 -2.141 -15.971 1.00 94.44 72 LEU A O 1
ATOM 575 N N . LYS A 1 73 ? 3.175 -0.306 -15.308 1.00 94.69 73 LYS A N 1
ATOM 576 C CA . LYS A 1 73 ? 3.367 0.409 -16.570 1.00 94.69 73 LYS A CA 1
ATOM 577 C C . LYS A 1 73 ? 4.844 0.611 -16.915 1.00 94.69 73 LYS A C 1
ATOM 579 O O . LYS A 1 73 ? 5.206 0.551 -18.089 1.00 94.69 73 LYS A O 1
ATOM 584 N N . GLU A 1 74 ? 5.686 0.921 -15.932 1.00 92.25 74 GLU A N 1
ATOM 585 C CA . GLU A 1 74 ? 7.124 1.068 -16.173 1.00 92.25 74 GLU A CA 1
ATOM 586 C C . GLU A 1 74 ? 7.824 -0.283 -16.333 1.00 92.25 74 GLU A C 1
ATOM 588 O O . GLU A 1 74 ? 8.704 -0.415 -17.183 1.00 92.25 74 GLU A O 1
ATOM 593 N N . TRP A 1 75 ? 7.387 -1.297 -15.590 1.00 89.69 75 TRP A N 1
ATOM 594 C CA . TRP A 1 75 ? 7.843 -2.670 -15.762 1.00 89.69 75 TRP A CA 1
ATOM 595 C C . TRP A 1 75 ? 7.578 -3.171 -17.185 1.00 89.69 75 TRP A C 1
ATOM 5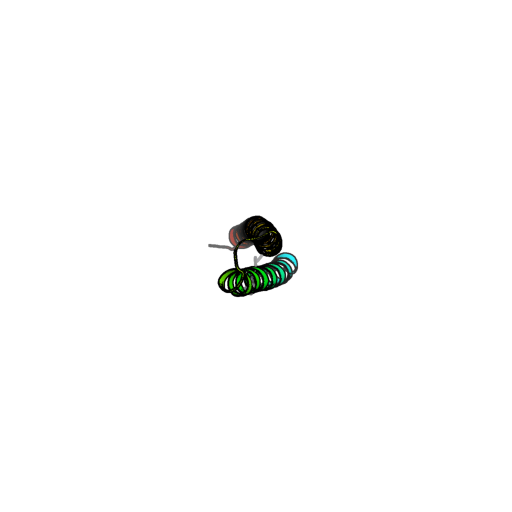97 O O . TRP A 1 75 ? 8.516 -3.601 -17.854 1.00 89.69 75 TRP A O 1
ATOM 607 N N . ASP A 1 76 ? 6.350 -3.008 -17.682 1.00 90.69 76 ASP A N 1
ATOM 608 C CA . ASP A 1 76 ? 5.952 -3.391 -19.041 1.00 90.69 76 ASP A CA 1
ATOM 609 C C . ASP A 1 76 ? 6.842 -2.707 -20.093 1.00 90.69 76 ASP A C 1
ATOM 611 O O . ASP A 1 76 ? 7.346 -3.344 -21.016 1.00 90.69 76 ASP A O 1
ATOM 615 N N . ARG A 1 77 ? 7.140 -1.411 -19.914 1.00 88.62 77 ARG A N 1
ATOM 616 C CA . ARG A 1 77 ? 8.050 -0.666 -20.805 1.00 88.62 77 ARG A CA 1
ATOM 617 C C . ARG A 1 77 ? 9.480 -1.189 -20.793 1.00 88.62 77 ARG A C 1
ATOM 619 O O . ARG A 1 77 ? 10.166 -1.058 -21.810 1.00 88.62 77 ARG A O 1
ATOM 626 N N . LEU A 1 78 ? 9.970 -1.677 -19.654 1.00 85.62 78 LEU A N 1
ATOM 627 C CA . LEU A 1 78 ? 11.291 -2.296 -19.579 1.00 85.62 78 LEU A CA 1
ATOM 628 C C . LEU A 1 78 ? 11.280 -3.661 -20.259 1.00 85.62 78 LEU A C 1
ATOM 630 O O . LEU A 1 78 ? 12.200 -3.950 -21.024 1.00 85.62 78 LEU A O 1
ATOM 634 N N . THR A 1 79 ? 10.239 -4.464 -20.033 1.00 83.38 79 THR A N 1
ATOM 635 C CA . THR A 1 79 ? 10.126 -5.792 -20.638 1.00 83.38 79 THR A CA 1
ATOM 636 C C . THR A 1 79 ? 9.921 -5.736 -22.147 1.00 83.38 79 THR A C 1
ATOM 638 O O . THR A 1 79 ? 10.530 -6.526 -22.853 1.00 83.38 79 THR A O 1
ATOM 641 N N . ASP A 1 80 ? 9.183 -4.752 -22.666 1.00 85.88 80 ASP A N 1
ATOM 642 C CA . ASP A 1 80 ? 8.993 -4.538 -24.112 1.00 85.88 80 ASP A CA 1
ATOM 643 C C . ASP A 1 80 ? 10.304 -4.225 -24.857 1.00 85.88 80 ASP A C 1
ATOM 645 O O . ASP A 1 80 ? 10.379 -4.312 -26.083 1.00 85.88 80 ASP A O 1
ATOM 649 N N . ARG A 1 81 ? 11.350 -3.809 -24.134 1.00 78.75 81 ARG A N 1
ATOM 650 C CA . ARG A 1 81 ? 12.681 -3.525 -24.695 1.00 78.75 81 ARG A CA 1
ATOM 651 C C . ARG A 1 81 ? 13.617 -4.729 -24.630 1.00 78.75 81 ARG A C 1
ATOM 653 O O . ARG A 1 81 ? 14.747 -4.629 -25.114 1.00 78.75 81 ARG A O 1
ATOM 660 N N . LEU A 1 82 ? 13.183 -5.828 -24.016 1.00 71.00 82 LEU A N 1
ATOM 661 C CA . LEU A 1 82 ? 13.946 -7.066 -23.959 1.00 71.00 82 LEU A CA 1
ATOM 662 C C . LEU A 1 82 ? 13.930 -7.741 -25.338 1.00 71.00 82 LEU A C 1
ATOM 664 O O . LEU A 1 82 ? 12.873 -7.816 -25.960 1.00 71.00 82 LEU A O 1
ATOM 668 N N . PRO A 1 83 ? 15.079 -8.222 -25.842 1.00 71.38 83 PRO A N 1
ATOM 669 C CA . PRO A 1 83 ? 15.078 -9.148 -26.969 1.00 71.38 83 PRO A CA 1
ATOM 670 C C . PRO A 1 83 ? 14.416 -10.477 -26.562 1.00 71.38 83 PRO A C 1
ATOM 672 O O . PRO A 1 83 ? 14.588 -10.905 -25.419 1.00 71.38 83 PRO A O 1
ATOM 675 N N . ASP A 1 84 ? 13.696 -11.100 -27.504 1.00 65.56 84 ASP A N 1
ATOM 676 C CA . ASP A 1 84 ? 13.086 -12.437 -27.360 1.00 65.56 84 ASP A CA 1
ATOM 677 C C . ASP A 1 84 ? 14.102 -13.533 -26.976 1.00 65.56 84 ASP A C 1
ATOM 679 O O . ASP A 1 84 ? 15.236 -13.526 -27.52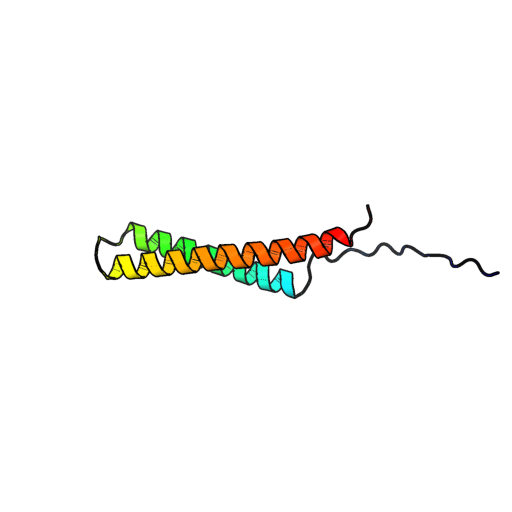4 1.00 65.56 84 ASP A O 1
#

Foldseek 3Di:
DDDDDPPPPPDPQPLDDPLLVVLVVVLVVLVVVLVVLVVVLVPDDDDPVNVVSVVVNVVSVVVNVVSVVVSVVVSVVSVVPDDD

Radius of gyration: 21.48 Å; chains: 1; bounding box: 49×21×68 Å

pLDDT: mean 85.37, std 19.22, range [37.59, 98.69]